Protein AF-A0A7S1R5B5-F1 (afdb_monomer_lite)

Sequence (155 aa):
LGTSMPDLFASLSAAREEPTADASIVNVTGSNSVNVFLGLGLPWTFAAFYWESSGPTAEWREHLYNGQSYQSLFGDRDYPSGGFMVPAGGTLAFSVAVFTACALSCIALLIARRIAYGGELGGPRRAQLRDAGILVLLWIGYVSASSVNASLSAA

InterPro domains:
  IPR004837 Sodium/calcium exchanger membrane region [PF01699] (1-146)
  IPR044880 NCX, central ion-binding domain superfamily [G3DSA:1.20.1420.30] (1-148)
  IPR051171 Calcium/Cation Antiporter [PTHR11878] (1-150)

Secondary structure (DSSP, 8-state):
--SSHHHHHHHHHHHHH-SS-HHHHHHHHHHHHHIIIIIIIHHHHHHHHHHHHH---HHHHH-EETTEEHHHHHHHHH-TT-----PPPTTHHHHHHHHHHHHHHHHHHHHHHHHHHSSSS-S-HHHHHHHHHHHHHHHHHHHHHHHHHHHHHT-

Organism: Alexandrium catenella (NCBI:txid2925)

Foldseek 3Di:
DPPCPVLVVVLVVLLVVDQQSQVSVCSVVVVVCCCCCVVPVVVVVVVVVCCVVVFDDPCLQPDDDVNHGPCRPPNCPPCVRHRDDDDDQPLPVVLVVLVVVLVVVLVVQQVVCCVPAVHRQHDDPVSNVVNVVVNVVSVVVSVVSSVVSVVVSVD

Structure (mmCIF, N/CA/C/O backbone):
data_AF-A0A7S1R5B5-F1
#
_entry.id   AF-A0A7S1R5B5-F1
#
loop_
_atom_site.group_PDB
_atom_site.id
_atom_site.type_symbol
_atom_site.label_atom_id
_atom_site.label_alt_id
_atom_site.label_comp_id
_atom_site.label_asym_id
_atom_site.label_entity_id
_atom_site.label_seq_id
_atom_site.pdbx_PDB_ins_code
_atom_site.Cartn_x
_atom_site.Cartn_y
_atom_site.Cartn_z
_atom_site.occupancy
_atom_site.B_iso_or_equiv
_atom_site.auth_seq_id
_atom_site.auth_comp_id
_atom_site.auth_asym_id
_atom_site.auth_atom_id
_atom_site.pdbx_PDB_model_num
ATOM 1 N N . LEU A 1 1 ? -10.147 11.086 -6.891 1.00 47.97 1 LEU A N 1
ATOM 2 C CA . LEU A 1 1 ? -11.478 10.968 -6.243 1.00 47.97 1 LEU A CA 1
ATOM 3 C C . LEU A 1 1 ? -12.460 10.063 -7.005 1.00 47.97 1 LEU A C 1
ATOM 5 O O . LEU A 1 1 ? -13.325 9.505 -6.351 1.00 47.97 1 LEU A O 1
ATOM 9 N N . GLY A 1 2 ? -12.352 9.880 -8.332 1.00 57.66 2 GLY A N 1
ATOM 10 C CA . GLY A 1 2 ? -13.355 9.129 -9.115 1.00 57.66 2 GLY A CA 1
ATOM 11 C C . GLY A 1 2 ? -13.300 7.594 -9.036 1.00 57.66 2 GLY A C 1
ATOM 12 O O . GLY A 1 2 ? -14.349 6.969 -8.976 1.00 57.66 2 GLY A O 1
ATOM 13 N N . THR A 1 3 ? -12.116 6.974 -8.998 1.00 67.12 3 THR A N 1
ATOM 14 C CA . THR A 1 3 ? -11.991 5.499 -9.037 1.00 67.12 3 THR A CA 1
ATOM 15 C C . THR A 1 3 ? -12.233 4.823 -7.689 1.00 67.12 3 THR A C 1
ATOM 17 O O . THR A 1 3 ? -12.736 3.711 -7.659 1.00 67.12 3 THR A O 1
ATOM 20 N N . SER A 1 4 ? -11.942 5.507 -6.581 1.00 75.12 4 SER A N 1
ATOM 21 C CA . SER A 1 4 ? -12.119 4.976 -5.217 1.00 75.12 4 SER A CA 1
ATOM 22 C C . SER A 1 4 ? -13.456 5.364 -4.577 1.00 75.12 4 SER A C 1
ATOM 24 O O . SER A 1 4 ? -13.697 5.060 -3.412 1.00 75.12 4 SER A O 1
ATOM 26 N N . MET A 1 5 ? -14.324 6.089 -5.295 1.00 82.25 5 MET A N 1
ATOM 27 C CA . MET A 1 5 ? -15.647 6.460 -4.779 1.00 82.25 5 MET A CA 1
ATOM 28 C C . MET A 1 5 ? -16.528 5.229 -4.502 1.00 82.25 5 MET A C 1
ATOM 30 O O . MET A 1 5 ? -17.113 5.168 -3.421 1.00 82.25 5 MET A O 1
ATOM 34 N N . PRO A 1 6 ? -16.596 4.228 -5.403 1.00 83.06 6 PRO A N 1
ATOM 35 C CA . PRO A 1 6 ? -17.285 2.972 -5.116 1.00 83.06 6 PRO A CA 1
ATOM 36 C C . PRO A 1 6 ? -16.737 2.265 -3.867 1.00 83.06 6 PRO A C 1
ATOM 38 O O . PRO A 1 6 ? -17.526 1.837 -3.027 1.00 83.06 6 PRO A O 1
ATOM 41 N N . ASP A 1 7 ? -15.411 2.232 -3.687 1.00 84.06 7 ASP A N 1
ATOM 42 C CA . ASP A 1 7 ? -14.776 1.638 -2.501 1.00 84.06 7 ASP A CA 1
ATOM 43 C C . ASP A 1 7 ? -15.160 2.371 -1.213 1.00 84.06 7 ASP A C 1
ATOM 45 O O . ASP A 1 7 ? -15.449 1.741 -0.197 1.00 84.06 7 ASP A O 1
ATOM 49 N N . LEU A 1 8 ? -15.219 3.706 -1.257 1.00 85.38 8 LEU A N 1
ATOM 50 C CA . LEU A 1 8 ? -15.642 4.522 -0.123 1.00 85.38 8 LEU A CA 1
ATOM 51 C C . LEU A 1 8 ? -17.080 4.199 0.294 1.00 85.38 8 LEU A C 1
ATOM 53 O O . LEU A 1 8 ? -17.351 4.039 1.484 1.00 85.38 8 LEU A O 1
ATOM 57 N N . PHE A 1 9 ? -18.002 4.106 -0.667 1.00 88.38 9 PHE A N 1
ATOM 58 C CA . PHE A 1 9 ? -19.400 3.795 -0.372 1.00 88.38 9 PHE A CA 1
ATOM 59 C C . PHE A 1 9 ? -19.577 2.357 0.114 1.00 88.38 9 PHE A C 1
ATOM 61 O O . PHE A 1 9 ? -20.320 2.143 1.070 1.00 88.38 9 PHE A O 1
ATOM 68 N N . ALA A 1 10 ? -18.857 1.398 -0.469 1.00 86.19 10 ALA A N 1
ATOM 69 C CA . ALA A 1 10 ? -18.856 0.014 -0.009 1.00 86.19 10 ALA A CA 1
ATOM 70 C C . ALA A 1 10 ? -18.329 -0.100 1.433 1.00 86.19 10 ALA A C 1
ATOM 72 O O . ALA A 1 10 ? -18.991 -0.693 2.285 1.00 86.19 10 ALA A O 1
ATOM 73 N N . SER A 1 11 ? -17.210 0.560 1.755 1.00 88.44 11 SER A N 1
ATOM 74 C CA . SER A 1 11 ? -16.670 0.591 3.120 1.00 88.44 11 SER A CA 1
ATOM 75 C C . SER A 1 11 ? -17.596 1.308 4.100 1.00 88.44 11 SER A C 1
ATOM 77 O O . SER A 1 11 ? -17.715 0.883 5.247 1.00 88.44 11 SER A O 1
ATOM 79 N N . LEU A 1 12 ? -18.277 2.375 3.669 1.00 89.00 12 LEU A N 1
ATOM 80 C CA . LEU A 1 12 ? -19.258 3.082 4.493 1.00 89.00 12 LEU A CA 1
ATOM 81 C C . LEU A 1 12 ? -20.488 2.215 4.788 1.00 89.00 12 LEU A C 1
ATOM 83 O O . LEU A 1 12 ? -20.965 2.234 5.922 1.00 89.00 12 LEU A O 1
ATOM 87 N N . SER A 1 13 ? -20.998 1.480 3.794 1.00 90.56 13 SER A N 1
ATOM 88 C CA . SER A 1 13 ? -22.118 0.547 3.984 1.00 90.56 13 SER A CA 1
ATOM 89 C C . SER A 1 13 ? -21.720 -0.558 4.958 1.00 90.56 13 SER A C 1
ATOM 91 O O . SER A 1 13 ? -22.358 -0.715 5.997 1.00 90.56 13 SER A O 1
ATOM 93 N N . ALA A 1 14 ? -20.576 -1.208 4.713 1.00 88.69 14 ALA A N 1
ATOM 94 C CA . ALA A 1 14 ? -20.039 -2.258 5.577 1.00 88.69 14 ALA A CA 1
ATOM 95 C C . ALA A 1 14 ? -19.822 -1.780 7.025 1.00 88.69 14 ALA A C 1
ATOM 97 O O . ALA A 1 14 ? -20.122 -2.498 7.975 1.00 88.69 14 ALA A O 1
ATOM 98 N N . ALA A 1 15 ? -19.359 -0.541 7.215 1.00 88.88 15 ALA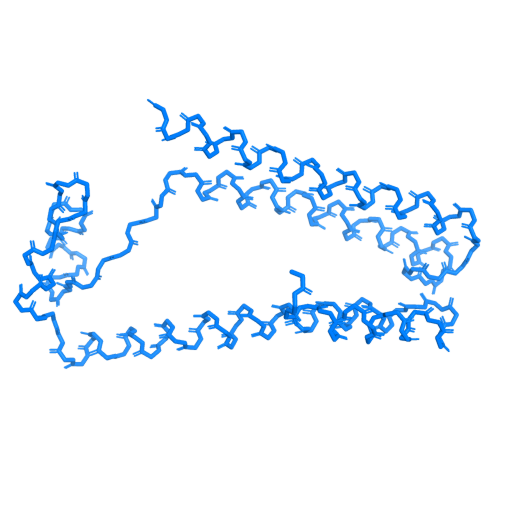 A N 1
ATOM 99 C CA . ALA A 1 15 ? -19.164 0.033 8.546 1.00 88.88 15 ALA A CA 1
ATOM 100 C C . ALA A 1 15 ? -20.474 0.380 9.278 1.00 88.88 15 ALA A C 1
ATOM 102 O O . ALA A 1 15 ? -20.467 0.523 10.500 1.00 88.88 15 ALA A O 1
ATOM 103 N N . ARG A 1 16 ? -21.586 0.577 8.557 1.00 88.12 16 ARG A N 1
ATOM 104 C CA . ARG A 1 16 ? -22.901 0.897 9.141 1.00 88.12 16 ARG A CA 1
ATOM 105 C C . ARG A 1 16 ? -23.737 -0.340 9.439 1.00 88.12 16 ARG A C 1
ATOM 107 O O . ARG A 1 16 ? -24.585 -0.283 10.324 1.00 88.12 16 ARG A O 1
ATOM 114 N N . GLU A 1 17 ? -23.523 -1.410 8.685 1.00 89.00 17 GLU A N 1
ATOM 115 C CA . GLU A 1 17 ? -24.307 -2.641 8.771 1.00 89.00 17 GLU A CA 1
ATOM 116 C C . GLU A 1 17 ? -23.845 -3.567 9.907 1.00 89.00 17 GLU A C 1
ATOM 118 O O . GLU A 1 17 ? -24.643 -4.365 10.395 1.00 89.00 17 GLU A O 1
ATOM 123 N N . GLU A 1 18 ? -22.601 -3.431 10.384 1.00 85.31 18 GLU A N 1
ATOM 124 C CA . GLU A 1 18 ? -22.035 -4.293 11.427 1.00 85.31 18 GLU A CA 1
ATOM 125 C C . GLU A 1 18 ? -21.600 -3.511 12.690 1.00 85.31 18 GLU A C 1
ATOM 127 O O . GLU A 1 18 ? -20.903 -2.499 12.580 1.00 85.31 18 GLU A O 1
ATOM 132 N N . PRO A 1 19 ? -21.916 -3.987 13.915 1.00 83.31 19 PRO A N 1
ATOM 133 C CA . PRO A 1 19 ? -21.527 -3.316 15.162 1.00 83.31 19 PRO A CA 1
ATOM 134 C C . PRO A 1 19 ? -20.012 -3.184 15.388 1.00 83.31 19 PRO A C 1
ATOM 136 O O . PRO A 1 19 ? -19.572 -2.234 16.044 1.00 83.31 19 PRO A O 1
ATOM 139 N N . THR A 1 20 ? -19.220 -4.140 14.892 1.00 87.69 20 THR A N 1
ATOM 140 C CA . THR A 1 20 ? -17.746 -4.169 14.983 1.00 87.69 20 THR A CA 1
ATOM 141 C C . THR A 1 20 ? -17.074 -3.474 13.799 1.00 87.69 20 THR A C 1
ATOM 143 O O . THR A 1 20 ? -15.925 -3.048 13.928 1.00 87.69 20 THR A O 1
ATOM 146 N N . ALA A 1 21 ? -17.808 -3.280 12.696 1.00 88.88 21 ALA A N 1
ATOM 147 C CA . ALA A 1 21 ? -17.354 -2.667 11.448 1.00 88.88 21 ALA A CA 1
ATOM 148 C C . ALA A 1 21 ? -16.098 -3.325 10.835 1.00 88.88 21 ALA A C 1
ATOM 150 O O . ALA A 1 21 ? -15.398 -2.695 10.035 1.00 88.88 21 ALA A O 1
ATOM 151 N N . ASP A 1 22 ? -15.820 -4.584 11.175 1.00 89.75 22 ASP A N 1
ATOM 152 C CA . ASP A 1 22 ? -14.633 -5.318 10.722 1.00 89.75 22 ASP A CA 1
ATOM 153 C C . ASP A 1 22 ? -14.685 -5.549 9.200 1.00 89.75 22 ASP A C 1
ATOM 155 O O . ASP A 1 22 ? -13.673 -5.431 8.504 1.00 89.75 22 ASP A O 1
ATOM 159 N N . ALA A 1 23 ? -15.886 -5.760 8.647 1.00 88.50 23 ALA A N 1
ATOM 160 C CA . ALA A 1 23 ? -16.096 -5.907 7.207 1.00 88.50 23 ALA A CA 1
ATOM 161 C C . ALA A 1 23 ? -15.561 -4.717 6.381 1.00 88.50 23 ALA A C 1
ATOM 163 O O . ALA A 1 23 ? -15.109 -4.891 5.247 1.00 88.50 23 ALA A O 1
ATOM 164 N N . SER A 1 24 ? -15.550 -3.505 6.947 1.00 90.06 24 SER A N 1
ATOM 165 C CA . SER A 1 24 ? -15.035 -2.320 6.251 1.00 90.06 24 SER A CA 1
ATOM 166 C C . SER A 1 24 ? -13.509 -2.340 6.077 1.00 90.06 24 SER A C 1
ATOM 168 O O . SER A 1 24 ? -13.010 -1.854 5.060 1.00 90.06 24 SER A O 1
ATOM 170 N N . ILE A 1 25 ? -12.768 -2.967 7.002 1.00 90.25 25 ILE A N 1
ATOM 171 C CA . ILE A 1 25 ? -11.317 -3.178 6.879 1.00 90.25 25 ILE A CA 1
ATOM 172 C C . ILE A 1 25 ? -11.028 -4.158 5.746 1.00 90.25 25 ILE A C 1
ATOM 174 O O . ILE A 1 25 ? -10.163 -3.892 4.907 1.00 90.25 25 ILE A O 1
ATOM 178 N N . VAL A 1 26 ? -11.784 -5.256 5.672 1.00 87.88 26 VAL A N 1
ATOM 179 C CA . VAL A 1 26 ? -11.646 -6.250 4.598 1.00 87.88 26 VAL A CA 1
ATOM 180 C C . VAL A 1 26 ? -11.964 -5.627 3.241 1.00 87.88 26 VAL A C 1
ATOM 182 O O . VAL A 1 26 ? -11.238 -5.869 2.281 1.00 87.88 26 VAL A O 1
ATOM 185 N N . ASN A 1 27 ? -12.975 -4.755 3.161 1.00 88.88 27 ASN A N 1
ATOM 186 C CA . ASN A 1 27 ? -13.290 -4.050 1.921 1.00 88.88 27 ASN A CA 1
ATOM 187 C C . ASN A 1 27 ? -12.131 -3.151 1.454 1.00 88.88 27 ASN A C 1
ATOM 189 O O . ASN A 1 27 ? -11.694 -3.264 0.312 1.00 88.88 27 ASN A O 1
ATOM 193 N N . VAL A 1 28 ? -11.580 -2.310 2.342 1.00 87.94 28 VAL A N 1
ATOM 194 C CA . VAL A 1 28 ? -10.460 -1.408 1.999 1.00 87.94 28 VAL A CA 1
ATOM 195 C C . VAL A 1 28 ? -9.191 -2.182 1.643 1.00 87.94 28 VAL A C 1
ATOM 197 O O . VAL A 1 28 ? -8.483 -1.830 0.701 1.00 87.94 28 VAL A O 1
ATOM 200 N N . THR A 1 29 ? -8.855 -3.211 2.417 1.00 88.69 29 THR A N 1
ATOM 201 C CA . THR A 1 29 ? -7.633 -3.999 2.195 1.00 88.69 29 THR A CA 1
ATOM 202 C C . THR A 1 29 ? -7.750 -4.875 0.952 1.00 88.69 29 THR A C 1
ATOM 204 O O . THR A 1 29 ? -6.795 -4.955 0.178 1.00 88.69 29 THR A O 1
ATOM 207 N N . GLY A 1 30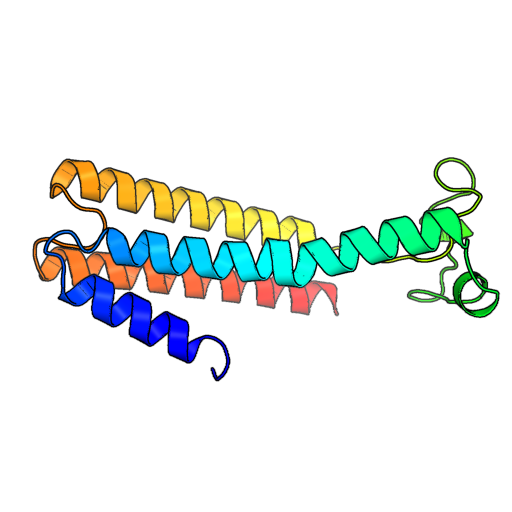 ? -8.920 -5.466 0.707 1.00 89.19 30 GLY A N 1
ATOM 208 C CA . GLY A 1 30 ? -9.214 -6.270 -0.475 1.00 89.19 30 GLY A CA 1
ATOM 209 C C . GLY A 1 30 ? -9.158 -5.459 -1.767 1.00 89.19 30 GLY A C 1
ATOM 210 O O . GLY A 1 30 ? -8.433 -5.841 -2.688 1.00 89.19 30 GLY A O 1
ATOM 211 N N . SER A 1 31 ? -9.847 -4.314 -1.831 1.00 88.31 31 SER A N 1
ATOM 212 C CA . SER A 1 31 ? -9.850 -3.479 -3.040 1.00 88.31 31 SER A CA 1
ATOM 213 C C . SER A 1 31 ? -8.471 -2.886 -3.338 1.00 88.31 31 SER A C 1
ATOM 215 O O . SER A 1 31 ? -8.010 -2.938 -4.480 1.00 88.31 31 SER A O 1
ATOM 217 N N . ASN A 1 32 ? -7.741 -2.430 -2.313 1.00 87.88 32 ASN A N 1
ATOM 218 C CA . ASN A 1 32 ? -6.358 -1.976 -2.483 1.00 87.88 32 ASN A CA 1
ATOM 219 C C . ASN A 1 32 ? -5.425 -3.105 -2.934 1.00 87.88 32 ASN A C 1
ATOM 221 O O . ASN A 1 32 ? -4.570 -2.879 -3.790 1.00 87.88 32 ASN A O 1
ATOM 225 N N . SER A 1 33 ? -5.603 -4.321 -2.414 1.00 89.75 33 SER A N 1
ATOM 226 C CA . SER A 1 33 ? -4.811 -5.478 -2.846 1.00 89.75 33 SER A CA 1
ATOM 227 C C . SER A 1 33 ? -5.055 -5.793 -4.320 1.00 89.75 33 SER A C 1
ATOM 229 O O . SER A 1 33 ? -4.099 -5.985 -5.065 1.00 89.75 33 SER A O 1
ATOM 231 N N . VAL A 1 34 ? -6.309 -5.778 -4.777 1.00 89.44 34 VAL A N 1
ATOM 232 C CA . VAL A 1 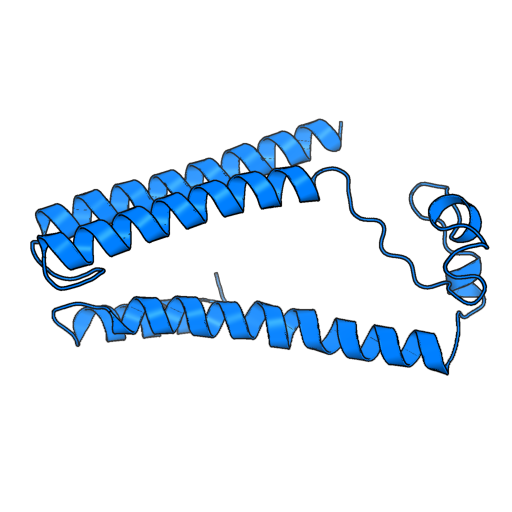34 ? -6.646 -5.959 -6.198 1.00 89.44 34 VAL A CA 1
ATOM 233 C C . VAL A 1 34 ? -6.010 -4.870 -7.063 1.00 89.44 34 VAL A C 1
ATOM 235 O O . VAL A 1 34 ? -5.387 -5.186 -8.077 1.00 89.44 34 VAL A O 1
ATOM 238 N N . ASN A 1 35 ? -6.083 -3.606 -6.644 1.00 88.69 35 ASN A N 1
ATOM 239 C CA . ASN A 1 35 ? -5.469 -2.497 -7.376 1.00 88.69 35 ASN A CA 1
ATOM 240 C C . ASN A 1 35 ? -3.949 -2.664 -7.520 1.00 88.69 35 ASN A C 1
ATOM 242 O O . ASN A 1 35 ? -3.398 -2.406 -8.588 1.00 88.69 35 ASN A O 1
ATOM 246 N N . VAL A 1 36 ? -3.263 -3.131 -6.474 1.00 89.44 36 VAL A N 1
ATOM 247 C CA . VAL A 1 36 ? -1.811 -3.347 -6.514 1.00 89.44 36 VAL A CA 1
ATOM 248 C C . VAL A 1 36 ? -1.461 -4.605 -7.309 1.00 89.44 36 VAL A C 1
ATOM 250 O O . VAL A 1 36 ? -0.694 -4.529 -8.265 1.00 89.44 36 VAL A O 1
ATOM 253 N N . PHE A 1 37 ? -2.020 -5.763 -6.961 1.00 90.56 37 PHE A N 1
ATOM 254 C CA . PHE A 1 37 ? -1.620 -7.037 -7.561 1.00 90.56 37 PHE A CA 1
ATOM 255 C C . PHE A 1 37 ? -2.155 -7.223 -8.978 1.00 90.56 37 PHE A C 1
ATOM 257 O O . PHE A 1 37 ? -1.404 -7.619 -9.867 1.00 90.56 37 PHE A O 1
ATOM 264 N N . LEU A 1 38 ? -3.434 -6.930 -9.211 1.00 91.06 38 LEU A N 1
ATOM 265 C CA . LEU A 1 38 ? -4.035 -7.086 -10.535 1.00 91.06 38 LEU A CA 1
ATOM 266 C C . LEU A 1 38 ? -3.838 -5.834 -11.390 1.00 91.06 38 LEU A C 1
ATOM 268 O O . LEU A 1 38 ? -3.593 -5.958 -12.585 1.00 91.06 38 LEU A O 1
ATOM 272 N N . GLY A 1 39 ? -3.911 -4.642 -10.793 1.00 89.56 39 GLY A N 1
ATOM 273 C CA . GLY A 1 39 ? -3.749 -3.388 -11.531 1.00 89.56 39 GLY A CA 1
ATOM 274 C C . GLY A 1 39 ? -2.303 -3.095 -11.933 1.00 89.56 39 GLY A C 1
ATOM 275 O O . GLY A 1 39 ? -2.058 -2.760 -13.088 1.00 89.56 39 GLY A O 1
ATOM 276 N N . LEU A 1 40 ? -1.340 -3.233 -11.015 1.00 89.19 40 LEU A N 1
ATOM 277 C CA . LEU A 1 40 ? 0.079 -2.966 -11.298 1.00 89.19 40 LEU A CA 1
ATOM 278 C C . LEU A 1 40 ? 0.882 -4.253 -11.522 1.00 89.19 40 LEU A C 1
ATOM 280 O O . LEU A 1 40 ? 1.697 -4.314 -12.439 1.00 89.19 40 LEU A O 1
ATOM 284 N N . GLY A 1 41 ? 0.640 -5.286 -10.713 1.00 93.19 41 GLY A N 1
ATOM 285 C CA . GLY A 1 41 ? 1.411 -6.530 -10.748 1.00 93.19 41 GLY A CA 1
ATOM 286 C C . GLY A 1 41 ? 1.253 -7.310 -12.053 1.00 93.19 41 GLY A C 1
ATOM 287 O O . GLY A 1 41 ? 2.255 -7.625 -12.687 1.00 93.19 41 GLY A O 1
ATOM 288 N N . LEU A 1 42 ? 0.019 -7.581 -12.494 1.00 94.44 42 LEU A N 1
ATOM 289 C CA . LEU A 1 42 ? -0.225 -8.371 -13.710 1.00 94.44 42 LEU A CA 1
ATOM 290 C C . LEU A 1 42 ? 0.380 -7.756 -14.982 1.00 94.44 42 LEU A C 1
ATOM 292 O O . LEU A 1 42 ? 1.086 -8.481 -15.688 1.00 94.44 42 LEU A O 1
ATOM 296 N N . PRO A 1 43 ? 0.177 -6.457 -15.296 1.00 93.50 43 PRO A N 1
ATOM 297 C CA . PRO A 1 43 ? 0.846 -5.846 -16.442 1.00 93.50 43 PRO A CA 1
ATOM 298 C C . PRO A 1 43 ? 2.366 -5.953 -16.352 1.00 93.50 43 PRO A C 1
ATOM 300 O O . PRO A 1 43 ? 3.018 -6.210 -17.362 1.00 93.50 43 PRO A O 1
ATOM 303 N N . TRP A 1 44 ? 2.928 -5.815 -15.147 1.00 90.88 44 TRP A N 1
ATOM 304 C CA . TRP A 1 44 ? 4.367 -5.935 -14.937 1.00 90.88 44 TRP A CA 1
ATOM 305 C C . TRP A 1 44 ? 4.882 -7.351 -15.181 1.00 90.88 44 TRP A C 1
ATOM 307 O O . TRP A 1 44 ? 5.897 -7.536 -15.848 1.00 90.88 44 TRP A O 1
ATOM 317 N N . THR A 1 45 ? 4.145 -8.362 -14.722 1.00 93.19 45 THR A N 1
ATOM 318 C CA . THR A 1 45 ? 4.448 -9.768 -14.999 1.00 93.19 45 THR A CA 1
ATOM 319 C C . THR A 1 45 ? 4.372 -10.080 -16.495 1.00 93.19 45 THR A C 1
ATOM 321 O O . THR A 1 45 ? 5.277 -10.719 -17.029 1.00 93.19 45 THR A O 1
ATOM 324 N N . PHE A 1 46 ? 3.338 -9.609 -17.200 1.00 93.44 46 PHE A N 1
ATOM 325 C CA . PHE A 1 46 ? 3.238 -9.807 -18.649 1.00 93.44 46 PHE A CA 1
ATOM 326 C C . PHE A 1 46 ? 4.348 -9.090 -19.414 1.00 93.44 46 PHE A C 1
ATOM 328 O O . PHE A 1 46 ? 4.921 -9.674 -20.333 1.00 93.44 46 PHE A O 1
ATOM 335 N N . ALA A 1 47 ? 4.697 -7.866 -19.013 1.00 88.75 47 ALA A N 1
ATOM 336 C CA . ALA A 1 47 ? 5.823 -7.145 -19.589 1.00 88.75 47 ALA A CA 1
ATOM 337 C C . ALA A 1 47 ? 7.134 -7.921 -19.391 1.00 88.75 47 ALA A C 1
ATOM 339 O O . ALA A 1 47 ? 7.884 -8.085 -20.349 1.00 88.75 47 ALA A O 1
ATOM 340 N N . ALA A 1 48 ? 7.387 -8.459 -18.194 1.00 88.12 48 ALA A N 1
ATOM 341 C CA . ALA A 1 48 ? 8.583 -9.255 -17.923 1.00 88.12 48 ALA A CA 1
ATOM 342 C C . ALA A 1 48 ? 8.690 -10.478 -18.853 1.00 88.12 48 ALA A C 1
ATOM 344 O O . ALA A 1 48 ? 9.729 -10.676 -19.477 1.00 88.12 48 ALA A O 1
ATOM 345 N N . PHE A 1 49 ? 7.608 -11.248 -19.030 1.00 90.12 49 PHE A N 1
ATOM 346 C CA . PHE A 1 49 ? 7.601 -12.384 -19.964 1.00 90.12 49 PHE A CA 1
ATOM 347 C C . PHE A 1 49 ? 7.773 -11.966 -21.428 1.00 90.12 49 PHE A C 1
ATOM 349 O O . PHE A 1 49 ? 8.464 -12.640 -22.195 1.00 90.12 49 PHE A O 1
ATOM 356 N N . TYR A 1 50 ? 7.144 -10.864 -21.836 1.00 89.00 50 TYR A N 1
ATOM 357 C CA . TYR A 1 50 ? 7.287 -10.338 -23.189 1.00 89.00 50 TYR A CA 1
ATOM 358 C C . TYR A 1 50 ? 8.741 -9.954 -23.485 1.00 89.00 50 TYR A C 1
ATOM 360 O O . TYR A 1 50 ? 9.282 -10.359 -24.512 1.00 89.00 50 TYR A O 1
ATOM 368 N N . TRP A 1 51 ? 9.391 -9.226 -22.574 1.00 85.62 51 TRP A N 1
ATOM 369 C CA . TRP A 1 51 ? 10.773 -8.783 -22.752 1.00 85.62 51 TRP A CA 1
ATOM 370 C C . TRP A 1 51 ? 11.786 -9.923 -22.649 1.00 85.62 51 TRP A C 1
ATOM 372 O O . TRP A 1 51 ? 12.771 -9.901 -23.381 1.00 85.62 51 TRP A O 1
ATOM 382 N N . GLU A 1 52 ? 11.516 -10.938 -21.828 1.00 84.56 52 GLU A N 1
ATOM 383 C CA . GLU A 1 52 ? 12.329 -12.158 -21.770 1.00 84.56 52 GLU A CA 1
ATOM 384 C C . GLU A 1 52 ? 12.252 -12.959 -23.081 1.00 84.56 52 GLU A C 1
ATOM 386 O O . GLU A 1 52 ? 13.259 -13.447 -23.583 1.00 84.56 52 GLU A O 1
ATOM 391 N N . SER A 1 53 ? 11.057 -13.074 -23.671 1.00 88.12 53 SER A N 1
ATOM 392 C CA . SER A 1 53 ? 10.848 -13.874 -24.887 1.00 88.12 53 SER A CA 1
ATOM 393 C C . SER A 1 53 ? 11.215 -13.154 -26.185 1.00 88.12 53 SER A C 1
ATOM 395 O O . SER A 1 53 ? 11.741 -13.775 -27.106 1.00 88.12 53 SER A O 1
ATOM 397 N N . SER A 1 54 ? 10.920 -11.858 -26.283 1.00 87.75 54 SER A N 1
ATOM 398 C CA . SER A 1 54 ? 11.092 -11.074 -27.514 1.00 87.75 54 SER A CA 1
ATOM 399 C C . SER A 1 54 ? 12.425 -10.326 -27.556 1.00 87.75 54 SER A C 1
ATOM 401 O O . SER A 1 54 ? 12.900 -9.972 -28.636 1.00 87.75 54 SER A O 1
ATOM 403 N N . GLY A 1 55 ? 13.036 -10.086 -26.393 1.00 84.88 55 GLY A N 1
ATOM 404 C CA . GLY A 1 55 ? 14.236 -9.272 -26.258 1.00 84.88 55 GLY A CA 1
ATOM 405 C C . GLY A 1 55 ? 14.006 -7.777 -26.543 1.00 84.88 55 GLY A C 1
ATOM 406 O O . GLY A 1 55 ? 12.925 -7.346 -26.956 1.00 84.88 55 GLY A O 1
ATOM 407 N N . PRO A 1 56 ? 15.028 -6.940 -26.312 1.00 85.38 56 PRO A N 1
ATOM 408 C CA . PRO A 1 56 ? 14.935 -5.499 -26.470 1.00 85.38 56 PRO A CA 1
ATOM 409 C C . PRO A 1 56 ? 14.999 -5.064 -27.937 1.00 85.38 56 PRO A C 1
ATOM 411 O O . PRO A 1 56 ? 15.903 -5.434 -28.700 1.00 85.38 56 PRO A O 1
ATOM 414 N N . THR A 1 57 ? 14.057 -4.200 -28.312 1.00 87.88 57 THR A N 1
ATOM 415 C CA . THR A 1 57 ? 14.052 -3.500 -29.607 1.00 87.88 57 THR A CA 1
ATOM 416 C C . THR A 1 57 ? 15.217 -2.507 -29.717 1.00 87.88 57 THR A C 1
ATOM 418 O O . THR A 1 57 ? 15.821 -2.141 -28.709 1.00 87.88 57 THR A O 1
ATOM 421 N N . ALA A 1 58 ? 15.531 -2.052 -30.935 1.00 86.31 58 ALA A N 1
ATOM 422 C CA . ALA A 1 58 ? 16.570 -1.038 -31.152 1.00 86.31 58 ALA A CA 1
ATOM 423 C C . ALA A 1 58 ? 16.281 0.263 -30.380 1.00 86.31 58 ALA A C 1
ATOM 425 O O . ALA A 1 58 ? 17.17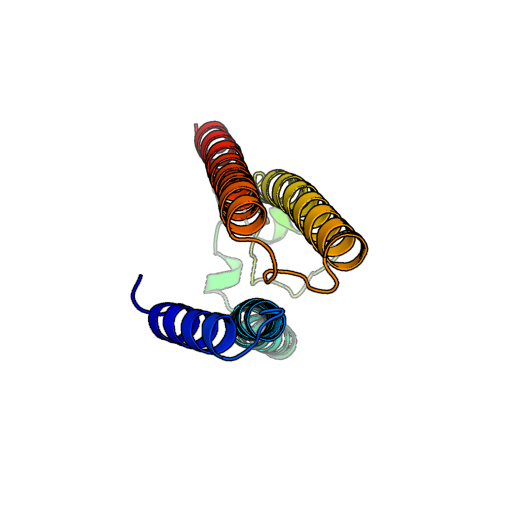1 0.779 -29.714 1.00 86.31 58 ALA A O 1
ATOM 426 N N . GLU A 1 59 ? 15.021 0.709 -30.373 1.00 87.69 59 GLU A N 1
ATOM 427 C CA . GLU A 1 59 ? 14.573 1.888 -29.620 1.00 87.69 59 GLU A CA 1
ATOM 428 C C . GLU A 1 59 ? 14.904 1.777 -28.125 1.00 87.69 59 GLU A C 1
ATOM 430 O O . GLU A 1 59 ? 15.498 2.681 -27.546 1.00 87.69 59 GLU A O 1
ATOM 435 N N . TRP A 1 60 ? 14.584 0.640 -27.502 1.00 85.00 60 TRP A N 1
ATOM 436 C CA . TRP A 1 60 ? 14.843 0.422 -26.075 1.00 85.00 60 TRP A CA 1
ATOM 437 C C . TRP A 1 60 ? 16.329 0.260 -25.740 1.00 85.00 60 TRP A C 1
ATOM 439 O O . TRP A 1 60 ? 16.746 0.628 -24.646 1.00 85.00 60 TRP A O 1
ATOM 449 N N . ARG A 1 61 ? 17.149 -0.233 -26.677 1.00 80.75 61 ARG A N 1
ATOM 450 C CA . ARG A 1 61 ? 18.612 -0.278 -26.500 1.00 80.75 61 ARG A CA 1
ATOM 451 C C . ARG A 1 61 ? 19.253 1.105 -26.540 1.00 80.75 61 ARG A C 1
ATOM 453 O O . ARG A 1 61 ? 20.260 1.321 -25.876 1.00 80.75 61 ARG A O 1
ATOM 460 N N . GLU A 1 62 ? 18.683 2.013 -27.322 1.00 85.38 62 GLU A N 1
ATOM 461 C CA . GLU A 1 62 ? 19.163 3.390 -27.463 1.00 85.38 62 GLU A CA 1
ATOM 462 C C . GLU A 1 62 ? 18.524 4.343 -26.442 1.00 85.38 62 GLU A C 1
ATOM 464 O O . GLU A 1 62 ? 18.980 5.476 -26.282 1.00 85.38 62 GLU A O 1
ATOM 469 N N . HIS A 1 63 ? 17.491 3.893 -25.722 1.00 87.00 63 HIS A N 1
ATOM 470 C CA . HIS A 1 63 ? 16.813 4.697 -24.717 1.00 87.00 63 HIS A CA 1
ATOM 471 C C . HIS A 1 63 ? 17.770 5.087 -23.582 1.00 87.00 63 HIS A C 1
ATOM 473 O O . HIS A 1 63 ? 18.441 4.243 -22.983 1.00 87.00 63 HIS A O 1
ATOM 479 N N . LEU A 1 64 ? 17.806 6.382 -23.264 1.00 86.75 64 LEU A N 1
ATOM 480 C CA . LEU A 1 64 ? 18.614 6.932 -22.181 1.00 86.75 64 LEU A CA 1
ATOM 481 C C . LEU A 1 64 ? 17.713 7.326 -21.016 1.00 86.75 64 LEU A C 1
ATOM 483 O O . LEU A 1 64 ? 16.786 8.117 -21.178 1.00 86.75 64 LEU A O 1
ATOM 487 N N . TYR A 1 65 ? 18.039 6.846 -19.822 1.00 84.00 65 TYR A N 1
ATOM 488 C CA . TYR A 1 65 ? 17.418 7.293 -18.584 1.00 84.00 65 TYR A CA 1
ATOM 489 C C . TYR A 1 65 ? 18.360 8.261 -17.875 1.00 84.00 65 TYR A C 1
ATOM 491 O O . TYR A 1 65 ? 19.468 7.883 -17.500 1.00 84.00 65 TYR A O 1
ATOM 499 N N . ASN A 1 66 ? 17.949 9.523 -17.715 1.00 86.00 66 ASN A N 1
ATOM 500 C CA . ASN A 1 66 ? 18.795 10.590 -17.157 1.00 86.00 66 ASN A CA 1
ATOM 501 C C . ASN A 1 66 ? 20.195 10.657 -17.807 1.00 86.00 66 ASN A C 1
ATOM 503 O O . ASN A 1 66 ? 21.202 10.862 -17.134 1.00 86.00 66 ASN A O 1
ATOM 507 N N . GLY A 1 67 ? 20.258 10.452 -19.128 1.00 87.44 67 GLY A N 1
ATOM 508 C CA . GLY A 1 67 ? 21.506 10.461 -19.901 1.00 87.44 67 GLY A CA 1
ATOM 509 C C . GLY A 1 67 ? 22.346 9.181 -19.807 1.00 87.44 67 GLY A C 1
ATOM 510 O O . GLY A 1 67 ? 23.420 9.130 -20.399 1.00 87.44 67 GLY A O 1
ATOM 511 N N . GLN A 1 68 ? 21.877 8.151 -19.101 1.00 86.75 68 GLN A N 1
ATOM 512 C CA . GLN A 1 68 ? 22.566 6.869 -18.945 1.00 86.75 68 GLN A CA 1
ATOM 513 C C . GLN A 1 68 ? 21.875 5.761 -19.752 1.00 86.75 68 GLN A C 1
ATOM 515 O O . GLN A 1 68 ? 20.648 5.686 -19.793 1.00 86.75 68 GLN A O 1
ATOM 520 N N . SER A 1 69 ? 22.662 4.904 -20.410 1.00 85.94 69 SER A N 1
ATOM 521 C CA . SER A 1 69 ? 22.155 3.754 -21.172 1.00 85.94 69 SER A CA 1
ATOM 522 C C . SER A 1 69 ? 21.883 2.552 -20.269 1.00 85.94 69 SER A C 1
ATOM 524 O O . SER A 1 69 ? 22.422 2.461 -19.159 1.00 85.94 69 SER A O 1
ATOM 526 N N . TYR A 1 70 ? 21.121 1.583 -20.782 1.00 83.06 70 TYR A N 1
ATOM 527 C CA . TYR A 1 70 ? 20.867 0.309 -20.106 1.00 83.06 70 TYR A CA 1
ATOM 528 C C . TYR A 1 70 ? 22.158 -0.356 -19.600 1.00 83.06 70 TYR A C 1
ATOM 530 O O . TYR A 1 70 ? 22.266 -0.696 -18.421 1.00 83.06 70 TYR A O 1
ATOM 538 N N . GLN A 1 71 ? 23.170 -0.463 -20.467 1.00 81.19 71 GLN A N 1
ATOM 539 C CA . GLN A 1 71 ? 24.456 -1.088 -20.143 1.00 81.19 71 GLN A CA 1
ATOM 540 C C . GLN A 1 71 ? 25.174 -0.374 -18.995 1.00 81.19 71 GLN A C 1
ATOM 542 O O . GLN A 1 71 ? 25.810 -1.025 -18.172 1.00 81.19 71 GLN A O 1
ATOM 547 N N . SER A 1 72 ? 25.060 0.954 -18.910 1.00 83.06 72 SER A N 1
ATOM 548 C CA . SER A 1 72 ? 25.705 1.724 -17.841 1.00 83.06 72 SER A CA 1
ATOM 549 C C . SER A 1 72 ? 25.006 1.600 -16.483 1.00 83.06 72 SER A C 1
ATOM 551 O O . SER A 1 72 ? 25.672 1.695 -15.456 1.00 83.06 72 SER A O 1
ATOM 553 N N . LEU A 1 73 ? 23.687 1.369 -16.471 1.00 82.62 73 LEU A N 1
ATOM 554 C CA . LEU A 1 73 ? 22.884 1.280 -15.248 1.00 82.62 73 LEU A CA 1
ATOM 555 C C . LEU A 1 73 ? 22.805 -0.142 -14.681 1.00 82.62 73 LEU A C 1
ATOM 557 O O . LEU A 1 73 ? 22.809 -0.305 -13.464 1.00 82.62 73 LEU A O 1
ATOM 561 N N . PHE A 1 74 ? 22.722 -1.157 -15.546 1.00 80.19 74 PHE A N 1
ATOM 562 C CA . PHE A 1 74 ? 22.442 -2.540 -15.136 1.00 80.19 74 PHE A CA 1
ATOM 563 C C . PHE A 1 74 ? 23.568 -3.527 -15.461 1.00 80.19 74 PHE A C 1
ATOM 565 O O . PHE A 1 74 ? 23.620 -4.583 -14.842 1.00 80.19 74 PHE A O 1
ATOM 572 N N . GLY A 1 75 ? 24.504 -3.163 -16.347 1.00 69.38 75 GLY A N 1
ATOM 573 C CA . GLY A 1 75 ? 25.724 -3.923 -16.628 1.00 69.38 75 GLY A CA 1
ATOM 574 C C . GLY A 1 75 ? 25.513 -5.288 -17.300 1.00 69.38 75 GLY A C 1
ATOM 575 O O . GLY A 1 75 ? 24.604 -6.050 -16.986 1.00 69.38 75 GLY A O 1
ATOM 576 N N . ASP A 1 76 ? 26.438 -5.657 -18.185 1.00 64.00 76 ASP A N 1
ATOM 577 C CA . ASP A 1 76 ? 26.407 -6.924 -18.937 1.00 64.00 76 ASP A CA 1
ATOM 578 C C . ASP A 1 76 ? 26.474 -8.199 -18.065 1.00 64.00 76 ASP A C 1
ATOM 580 O O . ASP A 1 76 ? 26.322 -9.304 -18.582 1.00 64.00 76 ASP A O 1
ATOM 584 N N . ARG A 1 77 ? 26.740 -8.088 -16.754 1.00 67.31 77 ARG A N 1
ATOM 585 C CA . ARG A 1 77 ? 26.903 -9.259 -15.872 1.00 67.31 77 ARG 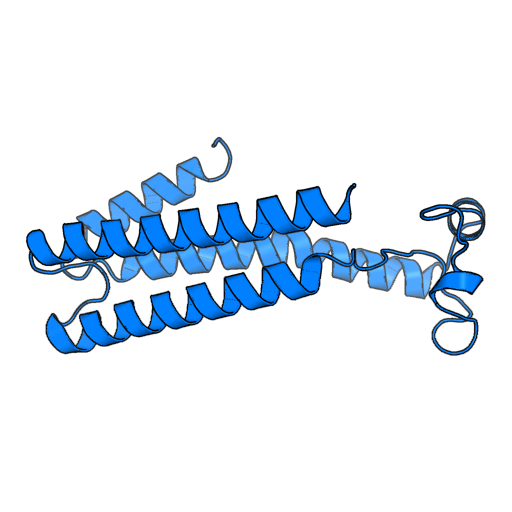A CA 1
ATOM 586 C C . ARG A 1 77 ? 25.592 -9.907 -15.458 1.00 67.31 77 ARG A C 1
ATOM 588 O O . ARG A 1 77 ? 25.553 -11.131 -15.379 1.00 67.31 77 ARG A O 1
ATOM 595 N N . ASP A 1 78 ? 24.561 -9.110 -15.202 1.00 73.81 78 ASP A N 1
ATOM 596 C CA . ASP A 1 78 ? 23.326 -9.628 -14.614 1.00 73.81 78 ASP A CA 1
ATOM 597 C C . ASP A 1 78 ? 22.241 -9.840 -15.680 1.00 73.81 78 ASP A C 1
ATOM 599 O O . ASP A 1 78 ? 21.490 -10.809 -15.602 1.00 73.81 78 ASP A O 1
ATOM 603 N N . TYR A 1 79 ? 22.197 -8.987 -16.714 1.00 76.12 79 TYR A N 1
ATOM 604 C CA . TYR A 1 79 ? 21.142 -9.011 -17.738 1.00 76.12 79 TYR A CA 1
ATOM 605 C C . TYR A 1 79 ? 21.665 -8.631 -19.142 1.00 76.12 79 TYR A C 1
ATOM 607 O O . TYR A 1 79 ? 21.267 -7.609 -19.703 1.00 76.12 79 TYR A O 1
ATOM 615 N N . PRO A 1 80 ? 22.543 -9.447 -19.756 1.00 74.31 80 PRO A N 1
ATOM 616 C CA . PRO A 1 80 ? 23.200 -9.115 -21.030 1.00 74.31 80 PRO A CA 1
ATOM 617 C C . PRO A 1 80 ? 22.237 -8.990 -22.223 1.00 74.31 80 PRO A C 1
ATOM 619 O O . PRO A 1 80 ? 22.532 -8.304 -23.198 1.00 74.31 80 PRO A O 1
ATOM 622 N N . SER A 1 81 ? 21.085 -9.661 -22.161 1.00 75.19 81 SER A N 1
ATOM 623 C CA . SER A 1 81 ? 20.025 -9.617 -23.176 1.00 75.19 81 SER A CA 1
ATOM 624 C C . SER A 1 81 ? 18.879 -8.669 -22.818 1.00 75.19 81 SER A C 1
ATOM 626 O O . SER A 1 81 ? 17.887 -8.630 -23.542 1.00 75.19 81 SER A O 1
ATOM 628 N N . GLY A 1 82 ? 18.980 -7.922 -21.717 1.00 75.44 82 GLY A N 1
ATOM 629 C CA . GLY A 1 82 ? 17.938 -6.999 -21.285 1.00 75.44 82 GLY A CA 1
ATOM 630 C C . GLY A 1 82 ? 17.960 -5.673 -22.052 1.00 75.44 82 GLY A C 1
ATOM 631 O O . GLY A 1 82 ? 18.916 -5.334 -22.747 1.00 75.44 82 GLY A O 1
ATOM 632 N N . GLY A 1 83 ? 16.884 -4.897 -21.933 1.00 73.62 83 GLY A N 1
ATOM 633 C CA . GLY A 1 83 ? 16.857 -3.537 -22.488 1.00 73.62 83 GLY A CA 1
ATOM 634 C C . GLY A 1 83 ? 15.620 -2.713 -22.151 1.00 73.62 83 GLY A C 1
ATOM 635 O O . GLY A 1 83 ? 15.619 -1.507 -22.361 1.00 73.62 83 GLY A O 1
ATOM 636 N N . PHE A 1 84 ? 14.594 -3.314 -21.551 1.00 80.25 84 PHE A N 1
ATOM 637 C CA . PHE A 1 84 ? 13.581 -2.551 -20.835 1.00 80.25 84 PHE A CA 1
ATOM 638 C C . PHE A 1 84 ? 14.083 -2.239 -19.420 1.00 80.25 84 PHE A C 1
ATOM 640 O O . PHE A 1 84 ? 14.362 -3.154 -18.645 1.00 80.25 84 PHE A O 1
ATOM 647 N N . MET A 1 85 ? 14.227 -0.953 -19.092 1.00 80.38 85 MET A N 1
ATOM 648 C CA . MET A 1 85 ? 14.713 -0.496 -17.787 1.00 80.38 85 MET A CA 1
ATOM 649 C C . MET A 1 85 ? 13.728 0.429 -17.091 1.00 80.38 85 MET A C 1
ATOM 651 O O . MET A 1 85 ? 13.229 1.386 -17.676 1.00 80.38 85 MET A O 1
ATOM 655 N N . VAL A 1 86 ? 13.537 0.183 -15.796 1.00 80.25 86 VAL A N 1
ATOM 656 C CA . VAL A 1 86 ? 12.871 1.107 -14.875 1.00 80.25 86 VAL A CA 1
ATOM 657 C C . VAL A 1 86 ? 13.752 1.247 -13.639 1.00 80.25 86 VAL A C 1
ATOM 659 O O . VAL A 1 86 ? 13.648 0.445 -12.709 1.00 80.25 86 VAL A O 1
ATOM 662 N N . PRO A 1 87 ? 14.674 2.222 -13.631 1.00 76.75 87 PRO A N 1
ATOM 663 C CA . PRO A 1 87 ? 15.522 2.476 -12.477 1.00 76.75 87 PRO A CA 1
ATOM 664 C C . PRO A 1 87 ? 14.657 2.887 -11.290 1.00 76.75 87 PRO A C 1
ATOM 666 O O . PRO A 1 87 ? 13.814 3.779 -11.400 1.00 76.75 87 PRO A O 1
ATOM 669 N N . ALA A 1 88 ? 14.858 2.243 -10.142 1.00 70.75 88 ALA A N 1
ATOM 670 C CA . ALA A 1 88 ? 14.195 2.665 -8.919 1.00 70.75 88 ALA A CA 1
ATOM 671 C C . ALA A 1 88 ? 14.684 4.076 -8.556 1.00 70.75 88 ALA A C 1
ATOM 673 O O . ALA A 1 88 ? 15.872 4.289 -8.316 1.00 70.75 88 ALA A O 1
ATOM 674 N N . GLY A 1 89 ? 13.776 5.055 -8.532 1.00 66.25 89 GLY A N 1
ATOM 675 C CA . GLY A 1 89 ? 14.101 6.400 -8.064 1.00 66.25 89 GLY A CA 1
ATOM 676 C C . GLY A 1 89 ? 14.571 6.368 -6.605 1.00 66.25 89 GLY A C 1
ATOM 677 O O . GLY A 1 89 ? 14.018 5.629 -5.787 1.00 66.25 89 GLY A O 1
ATOM 678 N N . GLY A 1 90 ? 15.565 7.194 -6.258 1.00 71.06 90 GLY A N 1
ATOM 679 C CA . GLY A 1 90 ? 16.189 7.214 -4.923 1.00 71.06 90 GLY A CA 1
ATOM 680 C C . GLY A 1 90 ? 15.233 7.497 -3.752 1.00 71.06 90 GLY A C 1
ATOM 681 O O . GLY A 1 90 ? 15.583 7.281 -2.596 1.00 71.06 90 GLY A O 1
ATOM 682 N N . THR A 1 91 ? 14.001 7.928 -4.026 1.00 77.00 91 THR A N 1
ATOM 683 C CA . THR A 1 91 ? 12.978 8.263 -3.024 1.00 77.00 91 THR A CA 1
ATOM 684 C C . THR A 1 91 ? 12.066 7.104 -2.629 1.00 77.00 91 THR A C 1
ATOM 686 O O . THR A 1 91 ? 11.321 7.216 -1.647 1.00 77.00 91 THR A O 1
ATOM 689 N N . LEU A 1 92 ? 12.116 5.983 -3.360 1.00 83.12 92 LEU A N 1
ATOM 690 C CA . LEU A 1 92 ? 11.212 4.857 -3.136 1.00 83.12 92 LEU A CA 1
ATOM 691 C C . LEU A 1 92 ? 11.463 4.196 -1.777 1.00 83.12 92 LEU A C 1
ATOM 693 O O . LEU A 1 92 ? 10.521 3.988 -1.016 1.00 83.12 92 LEU A O 1
ATOM 697 N N . ALA A 1 93 ? 12.727 3.925 -1.440 1.00 87.06 93 ALA A N 1
ATOM 698 C CA . ALA A 1 93 ? 13.089 3.238 -0.199 1.00 87.06 93 ALA A CA 1
ATOM 699 C C . ALA A 1 93 ? 12.618 4.001 1.049 1.00 87.06 93 ALA A C 1
ATOM 701 O O . ALA A 1 93 ? 12.047 3.407 1.964 1.00 87.06 93 ALA A O 1
ATOM 702 N N . PHE A 1 94 ? 12.786 5.326 1.057 1.00 89.25 94 PHE A N 1
ATOM 703 C CA . PHE A 1 94 ? 12.295 6.178 2.139 1.00 89.25 94 PHE A CA 1
ATOM 704 C C . PHE A 1 94 ? 10.769 6.102 2.266 1.00 89.25 94 PHE A C 1
ATOM 706 O O . PHE A 1 94 ? 10.246 5.843 3.349 1.00 89.25 94 PHE A O 1
ATOM 713 N N . SER A 1 95 ? 10.051 6.264 1.152 1.00 89.88 95 SER A N 1
ATOM 714 C CA . SER A 1 95 ? 8.584 6.237 1.143 1.00 89.88 95 SER A CA 1
ATOM 715 C C . SER A 1 95 ? 8.039 4.886 1.620 1.00 89.88 95 SER A C 1
ATOM 717 O O . SER A 1 95 ? 7.086 4.843 2.396 1.00 89.88 95 SER A O 1
ATOM 719 N N . VAL A 1 96 ? 8.676 3.779 1.220 1.00 90.88 96 VAL A N 1
ATOM 720 C CA . VAL A 1 96 ? 8.329 2.423 1.674 1.00 90.88 96 VAL A CA 1
ATOM 721 C C . VAL A 1 96 ? 8.588 2.256 3.173 1.00 90.88 96 VAL A C 1
ATOM 723 O O . VAL A 1 96 ? 7.751 1.684 3.874 1.00 90.88 96 VAL A O 1
ATOM 726 N N . ALA A 1 97 ? 9.698 2.782 3.694 1.00 92.94 97 ALA A N 1
ATOM 727 C CA . ALA A 1 97 ? 10.013 2.707 5.118 1.00 92.94 97 ALA A CA 1
ATOM 728 C C . ALA A 1 97 ? 8.989 3.472 5.975 1.00 92.94 97 ALA A C 1
ATOM 730 O O . ALA A 1 97 ? 8.452 2.914 6.935 1.00 92.94 97 ALA A O 1
ATOM 731 N N . VAL A 1 98 ? 8.657 4.715 5.599 1.00 93.94 98 VAL A N 1
ATOM 732 C CA . VAL A 1 98 ? 7.645 5.519 6.309 1.00 93.94 98 VAL A CA 1
ATOM 733 C C . VAL A 1 98 ? 6.271 4.854 6.222 1.00 93.94 98 VAL A C 1
ATOM 735 O O . VAL A 1 98 ? 5.599 4.712 7.242 1.00 93.94 98 VAL A O 1
ATOM 738 N N . PHE A 1 99 ? 5.873 4.385 5.033 1.00 93.38 99 PHE A N 1
ATOM 739 C CA . PHE A 1 99 ? 4.618 3.654 4.853 1.00 93.38 99 PHE A CA 1
ATOM 740 C C . PHE A 1 99 ? 4.540 2.432 5.773 1.00 93.38 99 PHE A C 1
ATOM 742 O O . PHE A 1 99 ? 3.540 2.241 6.459 1.00 93.38 99 PHE A O 1
ATOM 749 N N . THR A 1 100 ? 5.612 1.639 5.838 1.00 95.00 100 THR A N 1
ATOM 750 C CA . THR A 1 100 ? 5.678 0.434 6.676 1.00 95.00 100 THR A CA 1
ATOM 751 C C . THR A 1 100 ? 5.541 0.780 8.158 1.00 95.00 100 THR A C 1
ATOM 753 O O . THR A 1 100 ? 4.768 0.139 8.868 1.00 95.00 100 THR A O 1
ATOM 756 N N . ALA A 1 101 ? 6.214 1.831 8.632 1.00 96.12 101 ALA A N 1
ATOM 757 C CA . ALA A 1 101 ? 6.082 2.289 10.015 1.00 96.12 101 ALA A CA 1
ATOM 758 C C . ALA A 1 101 ? 4.647 2.753 10.345 1.00 96.12 101 ALA A C 1
ATOM 760 O O . ALA A 1 101 ? 4.092 2.385 11.387 1.00 96.12 101 ALA A O 1
ATOM 761 N N . CYS A 1 102 ? 4.011 3.510 9.444 1.00 95.75 102 CYS A N 1
ATOM 762 C CA . CYS A 1 102 ? 2.614 3.925 9.587 1.00 95.75 102 CYS A CA 1
ATOM 763 C C . CYS A 1 102 ? 1.654 2.724 9.565 1.00 95.75 102 CYS A C 1
ATOM 765 O O . CYS A 1 102 ? 0.729 2.670 10.376 1.00 95.75 102 CYS A O 1
ATOM 767 N N . ALA A 1 103 ? 1.888 1.746 8.687 1.00 94.31 103 ALA A N 1
ATOM 768 C CA . ALA A 1 103 ? 1.085 0.531 8.581 1.00 94.31 103 ALA A CA 1
ATOM 769 C C . ALA A 1 103 ? 1.172 -0.322 9.854 1.00 94.31 103 ALA A C 1
ATOM 771 O O . ALA A 1 103 ? 0.141 -0.721 10.389 1.00 94.31 103 ALA A O 1
ATOM 772 N N . LEU A 1 104 ? 2.375 -0.531 10.401 1.00 97.00 104 LEU A N 1
ATOM 773 C CA . LEU A 1 104 ? 2.560 -1.238 11.673 1.00 97.00 104 LEU A CA 1
ATOM 774 C C . LEU A 1 104 ? 1.865 -0.516 12.835 1.00 97.00 104 LEU A C 1
ATOM 776 O O . LEU A 1 104 ? 1.222 -1.159 13.662 1.00 97.00 104 LEU A O 1
ATOM 780 N N . SER A 1 105 ? 1.933 0.816 12.866 1.00 97.12 105 SER A N 1
ATOM 781 C CA . SER A 1 105 ? 1.231 1.627 13.872 1.00 97.12 105 SER A CA 1
ATOM 782 C C . SER A 1 105 ? -0.293 1.498 13.749 1.00 97.12 105 SER A C 1
ATOM 784 O O . SER A 1 105 ? -0.989 1.368 14.754 1.00 97.12 105 SER A O 1
ATOM 786 N N . CYS A 1 106 ? -0.814 1.484 12.519 1.00 95.75 106 CYS A N 1
ATOM 787 C CA . CYS A 1 106 ? -2.228 1.246 12.234 1.00 95.75 106 CYS A CA 1
ATOM 788 C C . CYS A 1 106 ? -2.665 -0.152 12.700 1.00 95.75 106 CYS A C 1
ATOM 790 O O . CYS A 1 106 ? -3.640 -0.279 13.435 1.00 95.75 106 CYS A O 1
ATOM 792 N N . ILE A 1 107 ? -1.910 -1.197 12.354 1.00 95.25 107 ILE A N 1
ATOM 793 C CA . ILE A 1 107 ? -2.200 -2.573 12.780 1.00 95.25 107 ILE A CA 1
ATOM 794 C C . ILE A 1 107 ? -2.178 -2.682 14.308 1.00 95.25 107 ILE A C 1
ATOM 796 O O . ILE A 1 107 ? -3.090 -3.261 14.892 1.00 95.25 107 ILE A O 1
ATOM 800 N N . ALA A 1 108 ? -1.189 -2.079 14.974 1.00 97.12 108 ALA A N 1
ATOM 801 C CA . ALA A 1 108 ? -1.119 -2.057 16.433 1.00 97.12 108 ALA A CA 1
ATOM 802 C C . ALA A 1 108 ? -2.351 -1.381 17.061 1.00 97.12 108 ALA A C 1
ATOM 804 O O . ALA A 1 108 ? -2.896 -1.896 18.038 1.00 97.12 108 ALA A O 1
ATOM 805 N N . LEU A 1 109 ? -2.830 -0.274 16.478 1.00 96.50 109 LEU A N 1
ATOM 806 C CA . LEU A 1 109 ? -4.076 0.375 16.889 1.00 96.50 109 LEU A CA 1
ATOM 807 C C . LEU A 1 109 ? -5.266 -0.585 16.745 1.00 96.50 109 LEU A C 1
ATOM 809 O O . LEU A 1 109 ? -6.001 -0.768 17.711 1.00 96.50 109 LEU A O 1
ATOM 813 N N . LEU A 1 110 ? -5.444 -1.223 15.582 1.00 94.88 110 LEU A N 1
ATOM 814 C CA . LEU A 1 110 ? -6.565 -2.141 15.331 1.00 94.88 110 LEU A CA 1
ATOM 815 C C . LEU A 1 110 ? -6.537 -3.357 16.270 1.00 94.88 110 LEU A C 1
ATOM 817 O O . LEU A 1 110 ? -7.569 -3.717 16.835 1.00 94.88 110 LEU A O 1
ATOM 821 N N . ILE A 1 111 ? -5.357 -3.929 16.528 1.00 95.94 111 ILE A N 1
ATOM 822 C CA . ILE A 1 111 ? -5.176 -5.009 17.509 1.00 95.94 111 ILE A CA 1
ATOM 823 C C . ILE A 1 111 ? -5.558 -4.527 18.914 1.00 95.94 111 ILE A C 1
ATOM 825 O O . ILE A 1 111 ? -6.321 -5.195 19.613 1.00 95.94 111 ILE A O 1
ATOM 829 N N . ALA A 1 112 ? -5.086 -3.348 19.329 1.00 95.88 112 ALA A N 1
ATOM 830 C CA . ALA A 1 112 ? -5.446 -2.779 20.626 1.00 95.88 112 ALA A CA 1
ATOM 831 C C . ALA A 1 112 ? -6.963 -2.550 20.745 1.00 95.88 112 ALA A C 1
ATOM 833 O O . ALA A 1 112 ? -7.551 -2.809 21.797 1.00 95.88 112 ALA A O 1
ATOM 834 N N . ARG A 1 113 ? -7.621 -2.122 19.660 1.00 95.00 113 ARG A N 1
ATOM 835 C CA . ARG A 1 113 ? -9.080 -1.966 19.609 1.00 95.00 113 ARG A CA 1
ATOM 836 C C . ARG A 1 113 ? -9.819 -3.294 19.712 1.00 95.00 113 ARG A C 1
ATOM 838 O O . ARG A 1 113 ? -10.762 -3.377 20.499 1.00 95.00 113 ARG A O 1
ATOM 845 N N . ARG A 1 114 ? -9.357 -4.327 19.003 1.00 94.38 114 ARG A N 1
ATOM 846 C CA . ARG A 1 114 ? -9.898 -5.690 19.082 1.00 94.38 114 ARG A CA 1
ATOM 847 C C . ARG A 1 114 ? -9.892 -6.196 20.524 1.00 94.38 114 ARG A C 1
ATOM 849 O O . ARG A 1 114 ? -10.899 -6.723 20.987 1.00 94.38 114 ARG A O 1
ATOM 856 N N . ILE A 1 115 ? -8.791 -5.975 21.246 1.00 94.25 115 ILE A N 1
ATOM 857 C CA . ILE A 1 115 ? -8.638 -6.389 22.648 1.00 94.25 115 ILE A CA 1
ATOM 858 C C . ILE A 1 115 ? -9.526 -5.551 23.583 1.00 94.25 115 ILE A C 1
ATOM 860 O O . ILE A 1 115 ? -10.160 -6.100 24.478 1.00 94.25 115 ILE A O 1
ATOM 864 N N . ALA A 1 116 ? -9.594 -4.231 23.389 1.00 93.44 116 ALA A N 1
ATOM 865 C CA . ALA A 1 116 ? -10.300 -3.331 24.304 1.00 93.44 116 ALA A CA 1
ATOM 866 C C . ALA A 1 116 ? -11.826 -3.291 24.108 1.00 93.44 116 ALA A C 1
ATOM 868 O O . ALA A 1 116 ? -12.561 -3.061 25.068 1.00 93.44 116 ALA A O 1
ATOM 869 N N . TYR A 1 117 ? -12.307 -3.461 22.874 1.00 93.31 117 TYR A N 1
ATOM 870 C CA . TYR A 1 117 ? -13.710 -3.229 22.503 1.00 93.31 117 TYR A CA 1
ATOM 871 C C . TYR A 1 117 ? -14.359 -4.393 21.746 1.00 93.31 117 TYR A C 1
ATOM 873 O O . TYR A 1 117 ? -15.541 -4.304 21.421 1.00 93.31 117 TYR A O 1
ATOM 881 N N . GLY A 1 118 ? -13.617 -5.464 21.447 1.00 91.19 118 GLY A N 1
ATOM 882 C CA . GLY A 1 118 ? -14.131 -6.636 20.733 1.00 91.19 118 GLY A CA 1
ATOM 883 C C . GLY A 1 118 ? -14.303 -6.455 19.220 1.00 91.19 118 GLY A C 1
ATOM 884 O O . GLY A 1 118 ? -14.758 -7.383 18.560 1.00 91.19 118 GLY A O 1
ATOM 885 N N . GLY A 1 119 ? -13.929 -5.299 18.664 1.00 89.56 119 GLY A N 1
ATOM 886 C CA . GLY A 1 119 ? -14.007 -4.992 17.233 1.00 89.56 119 GLY A CA 1
ATOM 887 C C . GLY A 1 119 ? -12.938 -3.988 16.810 1.00 89.56 119 GLY A C 1
ATOM 888 O O . GLY A 1 119 ? -12.368 -3.285 17.650 1.00 89.56 119 GLY A O 1
ATOM 889 N N . GLU A 1 120 ? -12.650 -3.930 15.514 1.00 90.62 120 GLU A N 1
ATOM 890 C CA . GLU A 1 120 ? -11.526 -3.160 14.974 1.00 90.62 120 GLU A CA 1
ATOM 891 C C . GLU A 1 120 ? -11.881 -1.693 14.742 1.00 90.62 120 GLU A C 1
ATOM 893 O O . GLU A 1 120 ? -11.078 -0.812 15.041 1.00 90.62 120 GLU A O 1
ATOM 898 N N . LEU A 1 121 ? -13.096 -1.399 14.272 1.00 90.38 121 LEU A N 1
ATOM 899 C CA . LEU A 1 121 ? -13.543 -0.024 14.016 1.00 90.38 121 LEU A CA 1
ATOM 900 C C . LEU A 1 121 ? -14.818 0.365 14.778 1.00 90.38 121 LEU A C 1
ATOM 902 O O . LEU A 1 121 ? -15.029 1.552 15.042 1.00 90.38 121 LEU A O 1
ATOM 906 N N . GLY A 1 122 ? -15.617 -0.614 15.200 1.00 88.00 122 GLY A N 1
ATOM 907 C CA . GLY A 1 122 ? -16.881 -0.469 15.924 1.00 88.00 122 GLY A CA 1
ATOM 908 C C . GLY A 1 122 ? -16.753 0.020 17.372 1.00 88.00 122 GLY A C 1
ATOM 909 O O . GLY A 1 122 ? -15.747 0.598 17.762 1.00 88.00 122 GLY A O 1
ATOM 910 N N . GLY A 1 123 ? -17.780 -0.159 18.202 1.00 89.69 123 GLY A N 1
ATOM 911 C CA . GLY A 1 123 ? -17.728 0.207 19.630 1.00 89.69 123 GLY A CA 1
ATOM 912 C C . GLY A 1 123 ? -18.017 1.690 19.956 1.00 89.69 123 GLY A C 1
ATOM 913 O O . GLY A 1 123 ? -18.683 2.380 19.185 1.00 89.69 123 GLY A O 1
ATOM 914 N N . PRO A 1 124 ? -17.578 2.208 21.124 1.00 92.69 124 PRO A N 1
ATOM 915 C CA . PRO A 1 124 ? -18.025 3.507 21.635 1.00 92.69 124 PRO A CA 1
ATOM 916 C C . PRO A 1 124 ? -17.686 4.682 20.712 1.00 92.69 124 PRO A C 1
ATOM 918 O O . PRO A 1 124 ? -16.546 4.834 20.274 1.00 92.69 124 PRO A O 1
ATOM 921 N N . ARG A 1 125 ? -18.641 5.601 20.511 1.00 90.56 125 ARG A N 1
ATOM 922 C CA . ARG A 1 125 ? -18.490 6.739 19.585 1.00 90.56 125 ARG A CA 1
ATOM 923 C C . ARG A 1 125 ? -17.249 7.595 19.856 1.00 90.56 125 ARG A C 1
ATOM 925 O O . ARG A 1 125 ? -16.591 8.038 18.923 1.00 90.56 125 ARG A O 1
ATOM 932 N N . ARG A 1 126 ? -16.893 7.802 21.129 1.00 92.69 126 ARG A N 1
ATOM 933 C CA . ARG A 1 126 ? -15.683 8.555 21.511 1.00 92.69 126 ARG A CA 1
ATOM 934 C C . ARG A 1 126 ? -14.393 7.866 21.054 1.00 92.69 126 ARG A C 1
ATOM 936 O O . ARG A 1 126 ? -13.487 8.557 20.601 1.00 92.69 126 ARG A O 1
ATOM 943 N N . ALA A 1 127 ? -14.326 6.535 21.142 1.00 92.56 127 ALA A N 1
ATOM 944 C CA . ALA A 1 127 ? -13.185 5.766 20.647 1.00 92.56 127 ALA A CA 1
ATOM 945 C C . ALA A 1 127 ? -13.099 5.870 19.119 1.00 92.56 127 ALA A C 1
ATOM 947 O O . ALA A 1 127 ? -12.059 6.252 18.601 1.00 92.56 127 ALA A O 1
ATOM 948 N N . GLN A 1 128 ? -14.225 5.697 18.417 1.00 92.31 128 GLN A N 1
ATOM 949 C CA . GLN A 1 128 ? -14.288 5.850 16.959 1.00 92.31 128 GLN A CA 1
ATOM 950 C C . GLN A 1 128 ? -13.755 7.207 16.474 1.00 92.31 128 GLN A C 1
ATOM 952 O O . GLN A 1 128 ? -12.959 7.248 15.542 1.00 92.31 128 GLN A O 1
ATOM 957 N N . LEU A 1 129 ? -14.168 8.321 17.100 1.00 93.56 129 LEU A N 1
ATOM 958 C CA . LEU A 1 129 ? -13.685 9.654 16.708 1.00 93.56 129 LEU A CA 1
ATOM 959 C C . LEU A 1 129 ? -12.191 9.842 16.991 1.00 93.56 129 LEU A C 1
ATOM 961 O O . LEU A 1 129 ? -11.484 10.399 16.154 1.00 93.56 129 LEU A O 1
ATOM 965 N N . ARG A 1 130 ? -11.712 9.384 18.155 1.00 95.38 130 ARG A N 1
ATOM 966 C CA . ARG A 1 130 ? -10.286 9.434 18.503 1.00 95.38 130 ARG A CA 1
ATOM 967 C C . ARG A 1 130 ? -9.458 8.662 17.477 1.00 95.38 130 ARG A C 1
ATOM 969 O O . ARG A 1 130 ? -8.489 9.196 16.948 1.00 95.38 130 ARG A O 1
ATOM 976 N N . ASP A 1 131 ? -9.857 7.427 17.196 1.00 95.25 131 ASP A N 1
ATOM 977 C CA . ASP A 1 131 ? -9.105 6.508 16.345 1.00 95.25 131 ASP A CA 1
ATOM 978 C C . ASP A 1 131 ? -9.135 6.961 14.880 1.00 95.25 131 ASP A C 1
ATOM 980 O O . ASP A 1 131 ? -8.103 6.938 14.216 1.00 95.25 131 ASP A O 1
ATOM 984 N N . ALA A 1 132 ? -10.262 7.507 14.407 1.00 94.38 132 ALA A N 1
ATOM 985 C CA . ALA A 1 132 ? -10.330 8.179 13.110 1.00 94.38 132 ALA A CA 1
ATOM 986 C C . AL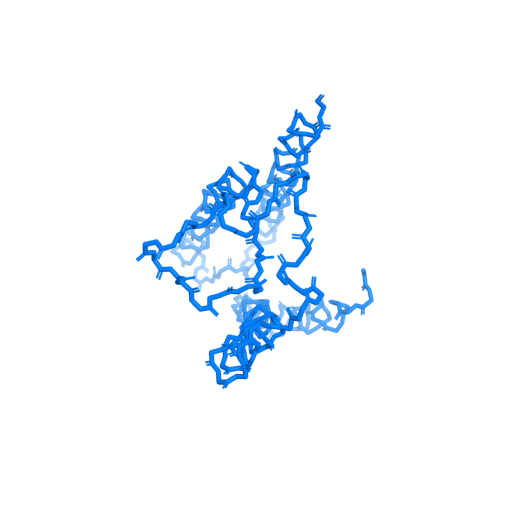A A 1 132 ? -9.352 9.363 13.023 1.00 94.38 132 ALA A C 1
ATOM 988 O O . ALA A 1 132 ? -8.644 9.500 12.028 1.00 94.38 132 ALA A O 1
ATOM 989 N N . GLY A 1 133 ? -9.264 10.190 14.072 1.00 96.31 133 GLY A N 1
ATOM 990 C CA . GLY A 1 133 ? -8.292 11.283 14.144 1.00 96.31 133 GLY A CA 1
ATOM 991 C C . GLY A 1 133 ? -6.844 10.793 14.054 1.00 96.31 133 GLY A C 1
ATOM 992 O O . GLY A 1 133 ? -6.065 11.334 13.275 1.00 96.31 133 GLY A O 1
ATOM 993 N N . ILE A 1 134 ? -6.497 9.731 14.790 1.00 96.25 134 ILE A N 1
ATOM 994 C CA . ILE A 1 134 ? -5.160 9.114 14.747 1.00 96.25 134 ILE A CA 1
ATOM 995 C C . ILE A 1 134 ? -4.838 8.600 13.338 1.00 96.25 134 ILE A C 1
ATOM 997 O O . ILE A 1 134 ? -3.764 8.890 12.815 1.00 96.25 134 ILE A O 1
ATOM 1001 N N . LEU A 1 135 ? -5.762 7.875 12.704 1.00 94.88 135 LEU A N 1
ATOM 1002 C CA . LEU A 1 135 ? -5.567 7.323 11.360 1.00 94.88 135 LEU A CA 1
ATOM 1003 C C . LEU A 1 135 ? -5.408 8.422 10.297 1.00 94.88 135 LEU A C 1
ATOM 1005 O O . LEU A 1 135 ? -4.541 8.315 9.430 1.00 94.88 135 LEU A O 1
ATOM 1009 N N . VAL A 1 136 ? -6.183 9.507 10.391 1.00 95.62 136 VAL A N 1
ATOM 1010 C CA . VAL A 1 136 ? -6.029 10.677 9.509 1.00 95.62 136 VAL A CA 1
ATOM 1011 C C . VAL A 1 136 ? -4.674 11.349 9.723 1.00 95.62 136 VAL A C 1
ATOM 1013 O O . VAL A 1 136 ? -4.007 11.688 8.749 1.00 95.62 136 VAL A O 1
ATOM 1016 N N . LEU A 1 137 ? -4.227 11.510 10.972 1.00 96.12 137 LEU A N 1
ATOM 1017 C CA . LEU A 1 137 ? -2.918 12.095 11.271 1.00 96.12 137 LEU A CA 1
ATOM 1018 C C . LEU A 1 137 ? -1.762 11.226 10.762 1.00 96.12 137 LEU A C 1
ATOM 1020 O O . LEU A 1 137 ? -0.807 11.767 10.208 1.00 96.12 137 LEU A O 1
ATOM 1024 N N . LEU A 1 138 ? -1.858 9.898 10.887 1.00 95.12 138 LEU A N 1
ATOM 1025 C CA . LEU A 1 138 ? -0.889 8.968 10.296 1.00 95.12 138 LEU A CA 1
ATOM 1026 C C . LEU A 1 138 ? -0.825 9.125 8.772 1.00 95.12 138 LEU A C 1
ATOM 1028 O O . LEU A 1 138 ? 0.268 9.183 8.210 1.00 95.12 138 LEU A O 1
ATOM 1032 N N . TRP A 1 139 ? -1.979 9.246 8.108 1.00 94.12 139 TRP A N 1
ATOM 1033 C CA . TRP A 1 139 ? -2.046 9.460 6.662 1.00 94.12 139 TRP A CA 1
ATOM 1034 C C . TRP A 1 139 ? -1.425 10.801 6.242 1.00 94.12 139 TRP A C 1
ATOM 1036 O O . TRP A 1 139 ? -0.575 10.825 5.351 1.00 94.12 139 TRP A O 1
ATOM 1046 N N . ILE A 1 140 ? -1.779 11.905 6.913 1.00 96.00 140 ILE A N 1
ATOM 1047 C CA . ILE A 1 140 ? -1.189 13.228 6.646 1.00 96.00 140 ILE A CA 1
ATOM 1048 C C . ILE A 1 140 ? 0.324 13.193 6.874 1.00 96.00 140 ILE A C 1
ATOM 1050 O O . ILE A 1 140 ? 1.078 13.720 6.055 1.00 96.00 140 ILE A O 1
ATOM 1054 N N . GLY A 1 141 ? 0.777 12.563 7.960 1.00 94.19 141 GLY A N 1
ATOM 1055 C CA . GLY A 1 141 ? 2.196 12.408 8.274 1.00 94.19 141 GLY A CA 1
ATOM 1056 C C . GLY A 1 141 ? 2.957 11.665 7.176 1.00 94.19 141 GLY A C 1
ATOM 1057 O O . GLY A 1 141 ? 3.976 12.163 6.700 1.00 94.19 141 GLY A O 1
ATOM 1058 N N . TYR A 1 142 ? 2.427 10.528 6.715 1.00 94.19 142 TYR A N 1
ATOM 1059 C CA . TYR A 1 142 ? 3.002 9.763 5.608 1.00 94.19 142 TYR A CA 1
ATOM 1060 C C . TYR A 1 142 ? 3.102 10.587 4.318 1.00 94.19 142 TYR A C 1
ATOM 1062 O O . TYR A 1 142 ? 4.180 10.666 3.721 1.00 94.19 142 TYR A O 1
ATOM 1070 N N . VAL A 1 143 ? 1.999 11.220 3.897 1.00 92.94 143 VAL A N 1
ATOM 1071 C CA . VAL A 1 143 ? 1.958 12.015 2.660 1.00 92.94 143 VAL A CA 1
ATOM 1072 C C . VAL A 1 143 ? 2.933 13.183 2.746 1.00 92.94 143 VAL A C 1
ATOM 1074 O O . VAL A 1 143 ? 3.677 13.423 1.799 1.00 92.94 143 VAL A O 1
ATOM 1077 N N . SER A 1 144 ? 2.980 13.875 3.883 1.00 93.62 144 SER A N 1
ATOM 1078 C CA . SER A 1 144 ? 3.851 15.038 4.077 1.00 93.62 144 SER A CA 1
ATOM 1079 C C . SER A 1 144 ? 5.327 14.642 4.048 1.00 93.62 144 SER A C 1
ATOM 1081 O O . SER A 1 144 ? 6.099 15.230 3.295 1.00 93.62 144 SER A O 1
ATOM 1083 N N . ALA A 1 145 ? 5.715 13.610 4.806 1.00 92.12 145 ALA A N 1
ATOM 1084 C CA . ALA A 1 145 ? 7.091 13.118 4.839 1.00 92.12 145 ALA A CA 1
ATOM 1085 C C . ALA A 1 145 ? 7.553 12.645 3.452 1.00 92.12 145 ALA A C 1
ATOM 1087 O O . ALA A 1 145 ? 8.631 13.024 2.991 1.00 92.12 145 ALA A O 1
ATOM 1088 N N . SER A 1 146 ? 6.712 11.872 2.760 1.00 90.81 146 SER A N 1
ATOM 1089 C CA . SER A 1 146 ? 7.021 11.359 1.421 1.00 90.81 146 SER A CA 1
ATOM 1090 C C . SER A 1 146 ? 7.120 12.489 0.393 1.00 90.81 146 SER A C 1
ATOM 1092 O O . SER A 1 146 ? 8.043 12.497 -0.418 1.00 90.81 146 SER A O 1
ATOM 1094 N N . SER A 1 147 ? 6.223 13.479 0.460 1.00 89.94 147 SER A N 1
ATOM 1095 C CA . SER A 1 147 ? 6.216 14.625 -0.459 1.00 89.94 147 SER A CA 1
ATOM 1096 C C . SER A 1 147 ? 7.436 15.523 -0.268 1.00 89.94 147 SER A C 1
ATOM 1098 O O . SER A 1 147 ? 8.045 15.938 -1.247 1.00 89.94 147 SER A O 1
ATOM 1100 N N . VAL A 1 148 ? 7.838 15.799 0.977 1.00 91.81 148 VAL A N 1
ATOM 1101 C CA . VAL A 1 148 ? 9.037 16.606 1.258 1.00 91.81 148 VAL A CA 1
ATOM 1102 C C . VAL A 1 148 ? 10.294 15.905 0.745 1.00 91.81 148 VAL A C 1
ATOM 1104 O O . VAL A 1 148 ? 11.104 16.536 0.071 1.00 91.81 148 VAL A O 1
ATOM 1107 N N . ASN A 1 149 ? 10.442 14.601 0.999 1.00 88.75 149 ASN A N 1
ATOM 1108 C CA . ASN A 1 149 ? 11.585 13.842 0.494 1.00 88.75 149 ASN A CA 1
ATOM 1109 C C . ASN A 1 149 ? 11.613 13.789 -1.043 1.00 88.75 149 ASN A C 1
ATOM 1111 O O . ASN A 1 149 ? 12.680 13.910 -1.644 1.00 88.75 149 ASN A O 1
ATOM 1115 N N . ALA A 1 150 ? 10.444 13.643 -1.677 1.00 86.06 150 ALA A N 1
ATOM 1116 C CA . ALA A 1 150 ? 10.312 13.696 -3.130 1.00 86.06 150 ALA A CA 1
ATOM 1117 C C . ALA A 1 150 ? 10.770 15.047 -3.699 1.00 86.06 150 ALA A C 1
ATOM 1119 O O . ALA A 1 150 ? 11.572 15.062 -4.628 1.00 86.06 150 ALA A O 1
ATOM 1120 N N . SER A 1 151 ? 10.336 16.164 -3.106 1.00 85.25 151 SER A N 1
ATOM 1121 C CA . SER A 1 151 ? 10.739 17.510 -3.532 1.00 85.25 151 SER A CA 1
ATOM 1122 C C . SER A 1 151 ? 12.229 17.777 -3.323 1.00 85.25 151 SER A C 1
ATOM 1124 O O . SER A 1 151 ? 12.862 18.369 -4.188 1.00 85.25 151 SER A O 1
ATOM 1126 N N . LEU A 1 152 ? 12.803 17.325 -2.203 1.00 84.19 152 LEU A N 1
ATOM 1127 C CA . LEU A 1 152 ? 14.235 17.483 -1.919 1.00 84.19 152 LEU A CA 1
ATOM 1128 C C . LEU A 1 152 ? 15.117 16.663 -2.859 1.00 84.19 152 LEU A C 1
ATOM 1130 O O . LEU A 1 152 ? 16.204 17.100 -3.196 1.00 84.19 152 LEU A O 1
ATOM 1134 N N . SER A 1 153 ? 14.658 15.484 -3.275 1.00 79.12 153 SER A N 1
ATOM 1135 C CA . SER A 1 153 ? 15.414 14.627 -4.197 1.00 79.12 153 SER A CA 1
ATOM 1136 C C . SER A 1 153 ? 15.276 15.050 -5.663 1.00 79.12 153 SER A C 1
ATOM 1138 O O . SER A 1 153 ? 15.970 14.507 -6.518 1.00 79.12 153 SER A O 1
ATOM 1140 N N . ALA A 1 154 ? 14.345 15.961 -5.957 1.00 70.81 154 ALA A N 1
ATOM 1141 C CA . ALA A 1 154 ? 14.126 16.533 -7.283 1.00 70.81 154 ALA A CA 1
ATOM 1142 C C . ALA A 1 154 ? 14.833 17.890 -7.482 1.00 70.81 154 ALA A C 1
ATOM 1144 O O . ALA A 1 154 ? 14.840 18.392 -8.606 1.00 70.81 154 ALA A O 1
ATOM 1145 N N . ALA A 1 155 ? 15.375 18.480 -6.409 1.00 58.56 155 ALA A N 1
ATOM 1146 C CA . ALA A 1 155 ? 16.137 19.730 -6.402 1.00 58.56 155 ALA A CA 1
ATOM 1147 C C . ALA A 1 155 ? 17.645 19.455 -6.463 1.00 58.56 155 ALA A C 1
ATOM 1149 O O . ALA A 1 155 ? 18.348 20.260 -7.114 1.00 58.56 155 ALA A O 1
#

Radius of gyration: 21.41 Å; chains: 1; bounding box: 51×34×56 Å

pLDDT: mean 87.12, std 8.38, range [47.97, 97.12]